Protein AF-A0A971VHL5-F1 (afdb_monomer_lite)

Structure (mmCIF, N/CA/C/O backbone):
data_AF-A0A971VHL5-F1
#
_entry.id   AF-A0A971VHL5-F1
#
loop_
_atom_site.group_PDB
_atom_site.id
_atom_site.type_symbol
_atom_site.label_atom_id
_atom_site.label_alt_id
_atom_site.label_comp_id
_atom_site.label_asym_id
_atom_site.label_entity_id
_atom_site.label_seq_id
_atom_site.pdbx_PDB_ins_code
_atom_site.Cartn_x
_atom_site.Cartn_y
_atom_site.Cartn_z
_atom_site.occupancy
_atom_site.B_iso_or_equiv
_atom_site.auth_seq_id
_atom_site.auth_comp_id
_atom_site.auth_asym_id
_atom_site.auth_atom_id
_atom_site.pdbx_PDB_model_num
ATOM 1 N N . MET A 1 1 ? -7.060 2.473 -3.798 1.00 86.25 1 MET A N 1
ATOM 2 C CA . MET A 1 1 ? -6.888 1.204 -3.054 1.00 86.25 1 MET A CA 1
ATOM 3 C C . MET A 1 1 ? -7.643 1.299 -1.729 1.00 86.25 1 MET A C 1
ATOM 5 O O . MET A 1 1 ? -7.888 2.426 -1.305 1.00 86.25 1 MET A O 1
ATOM 9 N N . PRO A 1 2 ? -8.101 0.197 -1.108 1.00 93.69 2 PRO A N 1
ATOM 10 C CA . PRO A 1 2 ? -8.736 0.265 0.209 1.00 93.69 2 PRO A CA 1
ATOM 11 C C . PRO A 1 2 ? -7.714 0.655 1.283 1.00 93.69 2 PRO A C 1
ATOM 13 O O . PRO A 1 2 ? -6.578 0.189 1.270 1.00 93.69 2 PRO A O 1
ATOM 16 N N . CYS A 1 3 ? -8.125 1.510 2.214 1.00 95.50 3 CYS A N 1
ATOM 17 C CA . CYS A 1 3 ? -7.330 1.904 3.368 1.00 95.50 3 CYS A CA 1
ATOM 18 C C . CYS A 1 3 ? -7.038 0.690 4.259 1.00 95.50 3 CYS A C 1
ATOM 20 O O . CYS A 1 3 ? -7.961 -0.013 4.668 1.00 95.50 3 CYS A O 1
ATOM 22 N N . SER A 1 4 ? -5.783 0.493 4.654 1.00 95.25 4 SER A N 1
ATOM 23 C CA . SER A 1 4 ? -5.355 -0.639 5.485 1.00 95.25 4 SER A CA 1
ATOM 24 C C . SER A 1 4 ? -5.975 -0.644 6.890 1.00 95.25 4 SER A C 1
ATOM 26 O O . SER A 1 4 ? -5.949 -1.669 7.562 1.00 95.25 4 SER A O 1
ATOM 28 N N . ARG A 1 5 ? -6.526 0.487 7.355 1.00 95.81 5 ARG A N 1
ATOM 29 C CA . ARG A 1 5 ? -7.140 0.612 8.689 1.00 95.81 5 ARG A CA 1
ATOM 30 C C . ARG A 1 5 ? -8.664 0.561 8.686 1.00 95.81 5 ARG A C 1
ATOM 32 O O . ARG A 1 5 ? -9.239 -0.038 9.588 1.00 95.81 5 ARG A O 1
ATOM 39 N N . CYS A 1 6 ? -9.318 1.249 7.749 1.00 96.44 6 CYS A N 1
ATOM 40 C CA . CYS A 1 6 ? -10.783 1.386 7.720 1.00 96.44 6 CYS A CA 1
ATOM 41 C C . CYS A 1 6 ? -11.449 0.778 6.480 1.00 96.44 6 CYS A C 1
ATOM 43 O O . CYS A 1 6 ? -12.669 0.844 6.368 1.00 96.44 6 CYS A O 1
ATOM 45 N N . LEU A 1 7 ? -10.668 0.223 5.547 1.00 95.69 7 LEU A N 1
ATOM 46 C CA . LEU A 1 7 ? -11.111 -0.385 4.285 1.00 95.69 7 LEU A CA 1
ATOM 47 C C . LEU A 1 7 ? -11.826 0.555 3.300 1.00 95.69 7 LEU A C 1
ATOM 49 O O . LEU A 1 7 ? -12.192 0.130 2.207 1.00 95.69 7 LEU A O 1
ATOM 53 N N . GLU A 1 8 ? -11.977 1.840 3.622 1.00 95.44 8 GLU A N 1
ATOM 54 C CA . GLU A 1 8 ? -12.530 2.815 2.682 1.00 95.44 8 GLU A CA 1
ATOM 55 C C . GLU A 1 8 ? -11.596 3.042 1.497 1.00 95.44 8 GLU A C 1
ATOM 57 O O . GLU A 1 8 ? -10.372 3.070 1.638 1.00 95.44 8 GLU A O 1
ATOM 62 N N . LEU A 1 9 ? -12.184 3.229 0.315 1.00 94.81 9 LEU A N 1
ATOM 63 C CA . LEU A 1 9 ? -11.428 3.533 -0.891 1.00 94.81 9 LEU A CA 1
ATOM 64 C C . LEU A 1 9 ? -10.711 4.872 -0.734 1.00 94.81 9 LEU A C 1
ATOM 66 O O . LEU A 1 9 ? -11.337 5.914 -0.556 1.00 94.81 9 LEU A O 1
ATOM 70 N N . THR A 1 10 ? -9.389 4.830 -0.862 1.00 92.00 10 THR A N 1
ATOM 71 C CA . THR A 1 10 ? -8.532 6.009 -0.860 1.00 92.00 10 THR A CA 1
ATOM 72 C C . THR A 1 10 ? -7.724 6.115 -2.149 1.00 92.00 10 THR A C 1
ATOM 74 O O . THR A 1 10 ? -7.459 5.122 -2.845 1.00 92.00 10 THR A O 1
ATOM 77 N N . LYS A 1 11 ? -7.350 7.353 -2.472 1.00 90.31 11 LYS A N 1
ATOM 78 C CA . LYS A 1 11 ? -6.405 7.681 -3.537 1.00 90.31 11 LYS A CA 1
ATOM 79 C C . LYS A 1 11 ? -5.014 7.782 -2.929 1.00 90.31 11 LYS A C 1
ATOM 81 O O . LYS A 1 11 ? -4.843 8.364 -1.864 1.00 90.31 11 LYS A O 1
ATOM 86 N N . VAL A 1 12 ? -4.044 7.230 -3.638 1.00 84.19 12 VAL A N 1
ATOM 87 C CA . VAL A 1 12 ? -2.638 7.221 -3.246 1.00 84.19 12 VAL A CA 1
ATOM 88 C C . VAL A 1 12 ? -1.875 7.986 -4.312 1.00 84.19 12 VAL A C 1
ATOM 90 O O . VAL A 1 12 ? -2.170 7.839 -5.499 1.00 84.19 12 VAL A O 1
ATOM 93 N N . GLN A 1 13 ? -0.932 8.824 -3.891 1.00 85.06 13 GLN A N 1
ATOM 94 C CA . GLN A 1 13 ? -0.004 9.480 -4.803 1.00 85.06 13 GLN A CA 1
ATOM 95 C C . GLN A 1 13 ? 1.286 8.670 -4.846 1.00 85.06 13 GLN A C 1
ATOM 97 O O . GLN A 1 13 ? 1.959 8.527 -3.830 1.00 85.06 13 GLN A O 1
ATOM 102 N N . ILE A 1 14 ? 1.602 8.146 -6.025 1.00 85.88 14 ILE A N 1
ATOM 103 C CA . ILE A 1 14 ? 2.847 7.430 -6.289 1.00 85.88 14 ILE A CA 1
ATOM 104 C C . ILE A 1 14 ? 3.790 8.433 -6.941 1.00 85.88 14 ILE A C 1
ATOM 106 O O . ILE A 1 14 ? 3.463 8.992 -7.988 1.00 85.88 14 ILE A O 1
ATOM 110 N N . ASN A 1 15 ? 4.935 8.672 -6.308 1.00 85.44 15 ASN A N 1
ATOM 111 C CA . ASN A 1 15 ? 6.006 9.484 -6.871 1.00 85.44 15 ASN A CA 1
ATOM 112 C C . ASN A 1 15 ? 7.176 8.556 -7.164 1.00 85.44 15 ASN A C 1
ATOM 114 O O . ASN A 1 15 ? 7.717 7.946 -6.245 1.00 85.44 15 ASN A O 1
ATOM 118 N N . ALA A 1 16 ? 7.546 8.450 -8.432 1.00 85.38 16 ALA A N 1
ATOM 119 C CA . ALA A 1 16 ? 8.604 7.566 -8.875 1.00 85.38 16 ALA A CA 1
ATOM 120 C C . ALA A 1 16 ? 9.514 8.320 -9.849 1.00 85.38 16 ALA A C 1
ATOM 122 O O . ALA A 1 16 ? 9.025 9.067 -10.698 1.00 85.38 16 ALA A O 1
ATOM 123 N N . ASN A 1 17 ? 10.827 8.146 -9.700 1.00 85.06 17 ASN A N 1
ATOM 124 C CA . ASN A 1 17 ? 11.823 8.718 -10.598 1.00 85.06 17 ASN A CA 1
ATOM 125 C C . ASN A 1 17 ? 12.383 7.594 -11.460 1.00 85.06 17 ASN A C 1
ATOM 127 O O . ASN A 1 17 ? 12.832 6.584 -10.929 1.00 85.06 17 ASN A O 1
ATOM 131 N N . LEU A 1 18 ? 12.335 7.782 -12.774 1.00 86.69 18 LEU A N 1
ATOM 132 C CA . LEU A 1 18 ? 12.792 6.806 -13.751 1.00 86.69 18 LEU A CA 1
ATOM 133 C C . LEU A 1 18 ? 14.077 7.321 -14.396 1.00 86.69 18 LEU A C 1
ATOM 135 O O . LEU A 1 18 ? 14.070 8.403 -14.992 1.00 86.69 18 LEU A O 1
ATOM 139 N N . LYS A 1 19 ? 15.156 6.547 -14.311 1.00 87.69 19 LYS A N 1
ATOM 140 C CA . LYS A 1 19 ? 16.402 6.820 -15.022 1.00 87.69 19 LYS A CA 1
ATOM 141 C C . LYS A 1 19 ? 16.997 5.490 -15.465 1.00 87.69 19 LYS A C 1
ATOM 143 O O . LYS A 1 19 ? 17.242 4.631 -14.641 1.00 87.69 19 LYS A O 1
ATOM 148 N N . TYR A 1 20 ? 17.202 5.345 -16.768 1.00 87.31 20 TYR A N 1
ATOM 149 C CA . TYR A 1 20 ? 17.851 4.180 -17.360 1.00 87.31 20 TYR A CA 1
ATOM 150 C C . TYR A 1 20 ? 18.777 4.642 -18.475 1.00 87.31 20 TYR A C 1
ATOM 152 O O . TYR A 1 20 ? 18.457 5.589 -19.203 1.00 87.31 20 TYR A O 1
ATOM 160 N N . ILE A 1 21 ? 19.917 3.974 -18.603 1.00 88.06 21 ILE A N 1
ATOM 161 C CA . ILE A 1 21 ? 20.893 4.195 -19.667 1.00 88.06 21 ILE A CA 1
ATOM 162 C C . ILE A 1 21 ? 20.927 2.928 -20.513 1.00 88.06 21 ILE A C 1
ATOM 164 O O . ILE A 1 21 ? 21.114 1.835 -19.994 1.00 88.06 21 ILE A O 1
ATOM 168 N N . PHE A 1 22 ? 20.751 3.072 -21.823 1.00 88.75 22 PHE A N 1
ATOM 169 C CA . PHE A 1 22 ? 20.827 1.954 -22.759 1.00 88.75 22 PHE A CA 1
ATOM 170 C C . PHE A 1 22 ? 22.141 2.034 -23.521 1.00 88.75 22 PHE A C 1
ATOM 172 O O . PHE A 1 22 ? 22.450 3.075 -24.106 1.00 88.75 22 PHE A O 1
ATOM 179 N N . SER A 1 23 ? 22.894 0.940 -23.527 1.00 86.56 23 SER A N 1
ATOM 180 C CA . SER A 1 23 ? 24.138 0.826 -24.285 1.00 86.56 23 SER A CA 1
ATOM 181 C C . SER A 1 23 ? 24.147 -0.460 -25.096 1.00 86.56 23 SER A C 1
ATOM 183 O O . SER A 1 23 ? 23.578 -1.467 -24.679 1.00 86.56 23 SER A O 1
ATOM 185 N N . LEU A 1 24 ? 24.806 -0.445 -26.251 1.00 85.81 24 LEU A N 1
ATOM 186 C CA . LEU A 1 24 ? 25.105 -1.689 -26.945 1.00 85.81 24 LEU A CA 1
ATOM 187 C C . LEU A 1 24 ? 26.222 -2.421 -26.236 1.00 85.81 24 LEU A C 1
ATOM 189 O O . LEU A 1 24 ? 27.180 -1.810 -25.765 1.00 85.81 24 LEU A O 1
ATOM 193 N N . LYS A 1 25 ? 26.143 -3.747 -26.270 1.00 78.94 25 LYS A N 1
ATOM 194 C CA . LYS A 1 25 ? 27.283 -4.574 -25.919 1.00 78.94 25 LYS A CA 1
ATOM 195 C C . LYS A 1 25 ? 28.467 -4.199 -26.822 1.00 78.94 25 LYS A C 1
ATOM 197 O O . LYS A 1 25 ? 28.338 -4.332 -28.044 1.00 78.94 25 LYS A O 1
ATOM 202 N N . PRO A 1 26 ? 29.606 -3.756 -26.263 1.00 70.69 26 PRO A N 1
ATOM 203 C CA . PRO A 1 26 ? 30.787 -3.515 -27.071 1.00 70.69 26 PRO A CA 1
ATOM 204 C C . PRO A 1 26 ? 31.206 -4.823 -27.755 1.00 70.69 26 PRO A C 1
ATOM 206 O O . PRO A 1 26 ? 31.133 -5.918 -27.180 1.00 70.69 26 PRO A O 1
ATOM 209 N N . SER A 1 27 ? 31.602 -4.728 -29.025 1.00 57.94 27 SER A N 1
ATOM 210 C CA . SER A 1 27 ? 32.272 -5.827 -29.718 1.00 57.94 27 SER A CA 1
ATOM 211 C C . SER A 1 27 ? 33.522 -6.223 -28.930 1.00 57.94 27 SER A C 1
ATOM 213 O O . SER A 1 27 ? 34.177 -5.368 -28.349 1.00 57.94 27 SER A O 1
ATOM 215 N N . ARG A 1 28 ? 33.857 -7.521 -28.919 1.00 56.44 28 ARG A N 1
ATOM 216 C CA . ARG A 1 28 ? 34.916 -8.168 -28.104 1.00 56.44 28 ARG A CA 1
ATOM 217 C C . ARG A 1 28 ? 36.343 -7.577 -28.218 1.00 56.44 28 ARG A C 1
ATOM 219 O O . ARG A 1 28 ? 37.271 -8.159 -27.663 1.00 56.44 28 ARG A O 1
ATOM 226 N N . GLU A 1 29 ? 36.533 -6.490 -28.953 1.00 53.25 29 GLU A N 1
ATOM 227 C CA . GLU A 1 29 ? 37.816 -5.823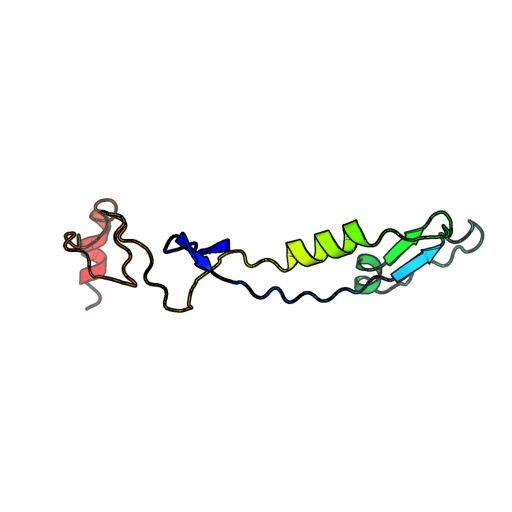 -29.178 1.00 53.25 29 GLU A CA 1
ATOM 228 C C . GLU A 1 29 ? 38.099 -4.705 -28.160 1.00 53.25 29 GLU A C 1
ATOM 230 O O . GLU A 1 29 ? 39.269 -4.452 -27.879 1.00 53.25 29 GLU A O 1
ATOM 235 N N . ASP A 1 30 ? 37.079 -4.153 -27.497 1.00 51.94 30 ASP A N 1
ATOM 236 C CA . ASP A 1 30 ? 37.250 -3.098 -26.491 1.00 51.94 30 ASP A CA 1
ATOM 237 C C . ASP A 1 30 ? 37.265 -3.716 -25.082 1.00 51.94 30 ASP A C 1
ATOM 239 O O . ASP A 1 30 ? 36.266 -3.749 -24.367 1.00 51.94 30 ASP A O 1
ATOM 243 N N . ASN A 1 31 ? 38.412 -4.288 -24.700 1.00 50.00 31 ASN A N 1
ATOM 244 C CA . ASN A 1 31 ? 38.691 -4.676 -23.313 1.00 50.00 31 ASN A CA 1
ATOM 245 C C . ASN A 1 31 ? 39.136 -3.433 -22.534 1.00 50.00 31 ASN A C 1
ATOM 247 O O . ASN A 1 31 ? 40.306 -3.310 -22.172 1.00 50.00 31 ASN A O 1
ATOM 251 N N . GLU A 1 32 ? 38.224 -2.496 -22.315 1.00 53.44 32 GLU A N 1
ATOM 252 C CA . GLU A 1 32 ? 38.406 -1.486 -21.280 1.00 53.44 32 GLU A CA 1
ATOM 253 C C . GLU A 1 32 ? 37.673 -2.014 -20.047 1.00 53.44 32 GLU A C 1
ATOM 255 O O . GLU A 1 32 ? 36.476 -2.285 -20.095 1.00 53.44 32 GLU A O 1
ATOM 260 N N . GLU A 1 33 ? 38.426 -2.303 -18.982 1.00 51.78 33 GLU A N 1
ATOM 261 C CA . GLU A 1 33 ? 37.864 -2.683 -17.687 1.00 51.78 33 GLU A CA 1
ATOM 262 C C . GLU A 1 33 ? 36.819 -1.628 -17.305 1.00 51.78 33 GLU A C 1
ATOM 264 O O . GLU A 1 33 ? 37.161 -0.455 -17.177 1.00 51.78 33 GLU A O 1
ATOM 269 N N . ASP A 1 34 ? 35.549 -2.048 -17.214 1.00 56.31 34 ASP A N 1
ATOM 270 C CA . ASP A 1 34 ? 34.382 -1.218 -16.898 1.00 56.31 34 ASP A CA 1
ATOM 271 C C . ASP A 1 34 ? 34.574 -0.524 -15.537 1.00 56.31 34 ASP A C 1
ATOM 273 O O . ASP A 1 34 ? 34.088 -0.975 -14.498 1.00 56.31 34 ASP A O 1
ATOM 277 N N . ASP A 1 35 ? 35.271 0.609 -15.546 1.00 55.91 35 ASP A N 1
ATOM 278 C CA . ASP A 1 35 ? 35.448 1.534 -14.422 1.00 55.91 35 ASP A CA 1
ATOM 279 C C . ASP A 1 35 ? 34.209 2.450 -14.303 1.00 55.91 35 ASP A C 1
ATOM 281 O O . ASP A 1 35 ? 34.286 3.653 -14.050 1.00 55.91 35 ASP A O 1
ATOM 285 N N . LEU A 1 36 ? 33.022 1.890 -14.563 1.00 57.53 36 LEU A N 1
ATOM 286 C CA . LEU A 1 36 ? 31.756 2.585 -14.369 1.00 57.53 36 LEU A CA 1
ATOM 287 C C . LEU A 1 36 ? 31.452 2.610 -12.873 1.00 57.53 36 LEU A C 1
ATOM 289 O O . LEU A 1 36 ? 31.445 1.561 -12.227 1.00 57.53 36 LEU A O 1
ATOM 293 N N . ASP A 1 37 ? 31.155 3.795 -12.335 1.00 60.88 37 ASP A N 1
ATOM 294 C CA . ASP A 1 37 ? 30.674 3.952 -10.961 1.00 60.88 37 ASP A CA 1
ATOM 295 C C . ASP A 1 37 ? 29.578 2.919 -10.659 1.00 60.88 37 ASP A C 1
ATOM 297 O O . ASP A 1 37 ? 28.663 2.713 -11.459 1.00 60.88 37 ASP A O 1
ATOM 301 N N . ARG A 1 38 ? 29.661 2.265 -9.493 1.00 61.38 38 ARG A N 1
ATOM 302 C CA . ARG A 1 38 ? 28.764 1.159 -9.112 1.00 61.38 38 ARG A CA 1
ATOM 303 C C . ARG A 1 38 ? 27.278 1.553 -9.203 1.00 61.38 38 ARG A C 1
ATOM 305 O O . ARG A 1 38 ? 26.463 0.743 -9.625 1.00 61.38 38 ARG A O 1
ATOM 312 N N . ASP A 1 39 ? 26.965 2.814 -8.910 1.00 60.41 39 ASP A N 1
ATOM 313 C CA . ASP A 1 39 ? 25.617 3.388 -9.010 1.00 60.41 39 ASP A CA 1
ATOM 314 C C . ASP A 1 39 ? 25.125 3.525 -10.467 1.00 60.41 39 ASP A C 1
ATOM 316 O O . ASP A 1 39 ? 23.927 3.457 -10.723 1.00 60.41 39 ASP A O 1
ATOM 320 N N . MET A 1 40 ? 26.019 3.701 -11.451 1.00 60.72 40 MET A N 1
ATOM 321 C CA . MET A 1 40 ? 25.640 3.718 -12.874 1.00 60.72 40 MET A CA 1
ATOM 322 C C . MET A 1 40 ? 25.433 2.320 -13.460 1.00 60.72 40 MET A C 1
ATOM 324 O O . MET A 1 40 ? 24.785 2.206 -14.498 1.00 60.72 40 MET A O 1
ATOM 328 N N . GLN A 1 41 ? 25.964 1.270 -12.828 1.00 66.44 41 GLN A N 1
ATOM 329 C CA . GLN A 1 41 ? 25.777 -0.108 -13.293 1.00 66.44 41 GLN A CA 1
ATOM 330 C C . GLN A 1 41 ? 24.356 -0.621 -13.024 1.00 66.44 41 GLN A C 1
ATOM 332 O O . GLN A 1 41 ? 23.865 -1.445 -13.790 1.00 66.44 41 GLN A O 1
ATOM 337 N N . GLU A 1 42 ? 23.679 -0.126 -11.982 1.00 70.25 42 GLU A N 1
ATOM 338 C CA . GLU A 1 42 ? 22.295 -0.520 -11.666 1.00 70.25 42 GLU A CA 1
ATOM 339 C C . GLU A 1 42 ? 21.281 0.031 -12.687 1.00 70.25 42 GLU A C 1
ATOM 341 O O . GLU A 1 42 ? 20.329 -0.661 -13.046 1.00 70.25 42 GLU A O 1
ATOM 346 N N . ASP A 1 43 ? 21.522 1.233 -13.224 1.00 81.44 43 ASP A N 1
ATOM 347 C CA . ASP A 1 43 ? 20.661 1.881 -14.228 1.00 81.44 43 ASP A CA 1
ATOM 348 C C . ASP A 1 43 ? 21.015 1.485 -15.683 1.00 81.44 43 ASP A C 1
ATOM 350 O O . ASP A 1 43 ? 20.345 1.929 -16.627 1.00 81.44 43 ASP A O 1
ATOM 354 N N . LEU A 1 44 ? 22.086 0.707 -15.897 1.00 85.75 44 LEU A N 1
ATOM 355 C CA . LEU A 1 44 ? 22.606 0.364 -17.224 1.00 85.75 44 LEU A CA 1
ATOM 356 C C . LEU A 1 44 ? 21.959 -0.908 -17.782 1.00 85.75 44 LEU A C 1
ATOM 358 O O . LEU A 1 44 ? 22.085 -2.000 -17.232 1.00 85.75 44 LEU A O 1
ATOM 362 N N . ILE A 1 45 ? 21.348 -0.783 -18.957 1.00 86.94 45 ILE A N 1
ATOM 363 C CA . ILE A 1 45 ? 20.769 -1.895 -19.709 1.00 86.94 45 ILE A CA 1
ATOM 364 C C . ILE A 1 45 ? 21.605 -2.120 -20.966 1.00 86.94 45 ILE A C 1
ATOM 366 O O . ILE A 1 45 ? 21.660 -1.271 -21.861 1.00 86.94 45 ILE A O 1
ATOM 370 N N . ILE A 1 46 ? 22.248 -3.287 -21.034 1.00 86.3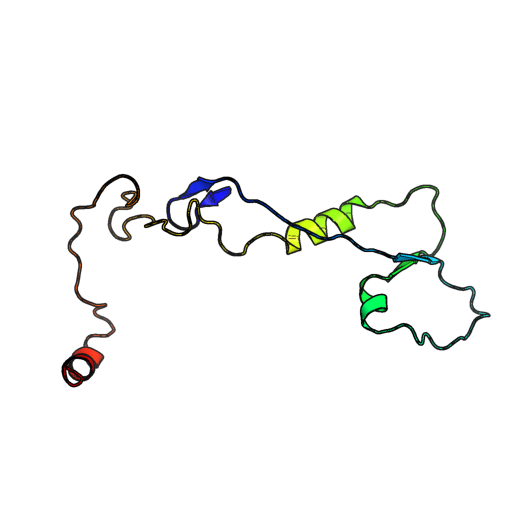1 46 ILE A N 1
ATOM 371 C CA . ILE A 1 46 ? 23.053 -3.696 -22.186 1.00 86.31 46 ILE A CA 1
ATOM 372 C C . ILE A 1 46 ? 22.158 -4.403 -23.202 1.00 86.31 46 ILE A C 1
ATOM 374 O O . ILE A 1 46 ? 21.569 -5.446 -22.916 1.00 86.31 46 ILE A O 1
ATOM 378 N N . LEU A 1 47 ? 22.092 -3.846 -24.405 1.00 86.38 47 LEU A N 1
ATOM 379 C CA . LEU A 1 47 ? 21.379 -4.408 -25.544 1.00 86.38 47 LEU A CA 1
ATOM 380 C C . LEU A 1 47 ? 22.348 -5.207 -26.422 1.00 86.38 47 LEU A C 1
ATOM 382 O O . LEU A 1 47 ? 23.466 -4.766 -26.697 1.00 86.38 47 LEU A O 1
ATOM 386 N N . GLU A 1 48 ? 21.925 -6.381 -26.891 1.00 83.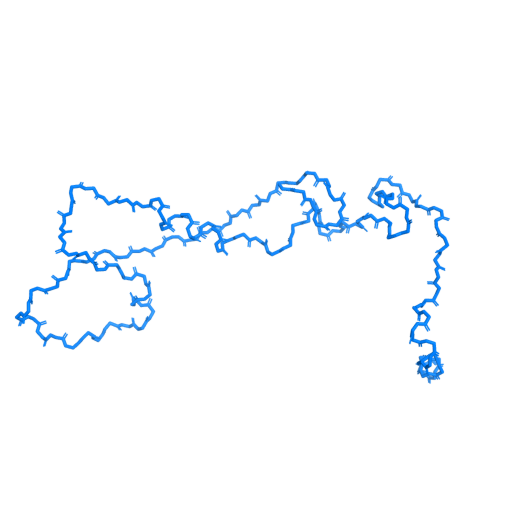81 48 GLU A N 1
ATOM 387 C CA . GLU A 1 48 ? 22.716 -7.163 -27.854 1.00 83.81 48 GLU A CA 1
ATOM 388 C C . GLU A 1 48 ? 22.731 -6.501 -29.238 1.00 83.81 48 GLU A C 1
ATOM 390 O O . GLU A 1 48 ? 23.746 -6.527 -29.933 1.00 83.81 48 GLU A O 1
ATOM 395 N N . THR A 1 49 ? 21.617 -5.874 -29.615 1.00 81.81 49 THR A N 1
ATOM 396 C CA . THR A 1 49 ? 21.419 -5.150 -30.873 1.00 81.81 49 THR A CA 1
ATOM 397 C C . THR A 1 49 ? 20.554 -3.913 -30.642 1.00 81.81 49 THR A C 1
ATOM 399 O O . THR A 1 49 ? 19.745 -3.875 -29.717 1.00 81.81 49 THR A O 1
ATOM 402 N N . TRP A 1 50 ? 20.701 -2.893 -31.495 1.00 81.25 50 TRP A N 1
ATOM 403 C CA . TRP A 1 50 ? 19.750 -1.782 -31.527 1.00 81.25 50 TRP A CA 1
ATOM 404 C C . TRP A 1 50 ? 18.535 -2.239 -32.316 1.00 81.25 50 TRP A C 1
ATOM 406 O O . TRP A 1 50 ? 18.567 -2.289 -33.546 1.00 81.25 50 TRP A O 1
ATOM 416 N N . ASP A 1 51 ? 17.471 -2.569 -31.600 1.00 79.06 51 ASP A N 1
ATOM 417 C CA . ASP A 1 51 ? 16.167 -2.750 -32.218 1.00 79.06 51 ASP A CA 1
ATOM 418 C C . ASP A 1 51 ? 15.579 -1.385 -32.613 1.00 79.06 51 ASP A C 1
ATOM 420 O O . ASP A 1 51 ? 15.904 -0.346 -32.036 1.00 79.06 51 ASP A O 1
ATOM 424 N N . GLU A 1 52 ? 14.658 -1.370 -33.582 1.00 83.94 52 GLU A N 1
ATOM 425 C CA . GLU A 1 52 ? 13.955 -0.139 -33.990 1.00 83.94 52 GLU A CA 1
ATOM 426 C C . GLU A 1 52 ? 13.093 0.458 -32.863 1.00 83.94 52 GLU A C 1
ATOM 428 O O . GLU A 1 52 ? 12.663 1.613 -32.938 1.00 83.94 52 GLU A O 1
ATOM 433 N N . LYS A 1 53 ? 12.786 -0.342 -31.834 1.00 89.00 53 LYS A N 1
ATOM 434 C CA . LYS A 1 53 ? 11.942 0.024 -30.695 1.00 89.00 53 LYS A CA 1
ATOM 435 C C . LYS A 1 53 ? 12.490 -0.599 -29.421 1.00 89.00 53 LYS A C 1
ATOM 437 O O . LYS A 1 53 ? 12.880 -1.758 -29.419 1.00 89.00 53 LYS A O 1
ATOM 442 N N . ILE A 1 54 ? 12.408 0.155 -28.331 1.00 87.00 54 ILE A N 1
ATOM 443 C CA . ILE A 1 54 ? 12.720 -0.318 -26.982 1.00 87.00 54 ILE A CA 1
ATOM 444 C C . ILE A 1 54 ? 11.410 -0.390 -26.205 1.00 87.00 54 ILE A C 1
ATOM 446 O O . ILE A 1 54 ? 10.676 0.601 -26.139 1.00 87.00 54 ILE A O 1
ATOM 450 N N . ASP A 1 55 ? 11.103 -1.553 -25.632 1.00 88.25 55 ASP A N 1
ATOM 451 C CA . ASP A 1 55 ? 9.940 -1.704 -24.762 1.00 88.25 55 ASP A CA 1
ATOM 452 C C . ASP A 1 55 ? 10.263 -1.202 -23.349 1.00 88.25 55 ASP A C 1
ATOM 454 O O . ASP A 1 55 ? 10.986 -1.837 -22.585 1.00 88.25 55 ASP A O 1
ATOM 458 N N . LEU A 1 56 ? 9.722 -0.032 -23.009 1.00 90.88 56 LEU A N 1
ATOM 459 C CA . LEU A 1 56 ? 9.893 0.592 -21.697 1.00 90.88 56 LEU A CA 1
ATOM 460 C C . LEU A 1 56 ? 8.844 0.133 -20.677 1.00 90.88 56 LEU A C 1
ATOM 462 O O . LEU A 1 56 ? 8.966 0.475 -19.499 1.00 90.88 56 LEU A O 1
ATOM 466 N N . ILE A 1 57 ? 7.808 -0.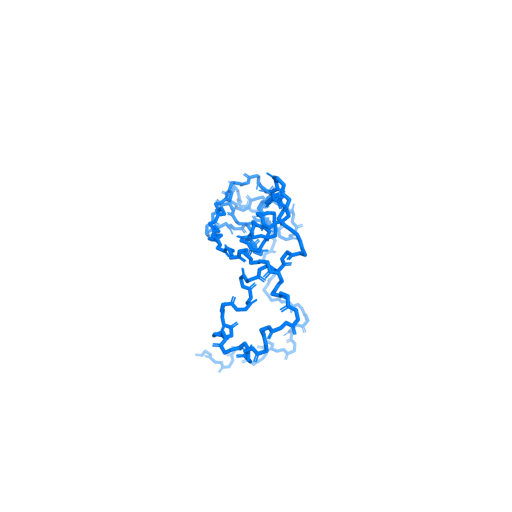606 -21.099 1.00 93.25 57 ILE A N 1
ATOM 467 C CA . ILE A 1 57 ? 6.712 -1.024 -20.212 1.00 93.25 57 ILE A CA 1
ATOM 468 C C . ILE A 1 57 ? 7.238 -1.779 -18.982 1.00 93.25 57 ILE A C 1
ATOM 470 O O . ILE A 1 57 ? 6.822 -1.413 -17.880 1.00 93.25 57 ILE A O 1
ATOM 474 N N . PRO A 1 58 ? 8.154 -2.763 -19.104 1.00 91.06 58 PRO A N 1
ATOM 475 C CA . PRO A 1 58 ? 8.639 -3.511 -17.944 1.00 91.06 58 PRO A CA 1
ATOM 476 C C . PRO A 1 58 ? 9.356 -2.617 -16.925 1.00 91.06 58 PRO A C 1
ATOM 478 O O . PRO A 1 58 ? 9.083 -2.706 -15.732 1.00 91.06 58 PRO A O 1
ATOM 481 N N . LEU A 1 59 ? 10.200 -1.700 -17.407 1.00 90.38 59 LEU A N 1
ATOM 482 C CA . LEU A 1 59 ? 11.008 -0.797 -16.579 1.00 90.38 59 LEU A CA 1
ATOM 483 C C . LEU A 1 59 ? 10.145 0.212 -15.819 1.00 90.38 59 LEU A C 1
ATOM 485 O O . LEU A 1 59 ? 10.310 0.443 -14.619 1.00 90.38 59 LEU A O 1
ATOM 489 N N . ILE A 1 60 ? 9.176 0.800 -16.524 1.00 91.25 60 ILE A N 1
ATOM 490 C CA . ILE A 1 60 ? 8.206 1.715 -15.923 1.00 91.25 60 ILE A CA 1
ATOM 491 C C . ILE A 1 60 ? 7.361 0.966 -14.892 1.00 91.25 60 ILE A C 1
ATOM 493 O O . ILE A 1 60 ? 7.118 1.489 -13.805 1.00 91.25 60 ILE A O 1
ATOM 497 N N . TRP A 1 61 ? 6.919 -0.252 -15.210 1.00 91.81 61 TRP A N 1
ATOM 498 C CA . TRP A 1 61 ? 6.102 -1.058 -14.308 1.00 91.81 61 TRP A CA 1
ATOM 499 C C . TRP A 1 61 ? 6.837 -1.400 -13.010 1.00 91.81 61 TRP A C 1
ATOM 501 O O . TRP A 1 61 ? 6.282 -1.207 -11.929 1.00 91.81 61 TRP A O 1
ATOM 511 N N . GLU A 1 62 ? 8.089 -1.843 -13.103 1.00 89.94 62 GLU A N 1
ATOM 512 C CA . GLU A 1 62 ? 8.933 -2.135 -11.943 1.00 89.94 62 GLU A CA 1
ATOM 513 C C . GLU A 1 62 ? 9.139 -0.898 -11.064 1.00 89.94 62 GLU A C 1
ATOM 515 O O . GLU A 1 62 ? 8.916 -0.941 -9.851 1.00 89.94 62 GLU A O 1
ATOM 520 N N . THR A 1 63 ? 9.466 0.235 -11.683 1.00 90.12 63 THR A N 1
ATOM 521 C CA . THR A 1 63 ? 9.701 1.489 -10.959 1.00 90.12 63 THR A CA 1
ATOM 522 C C . THR A 1 63 ? 8.427 1.975 -10.258 1.00 90.12 63 THR A C 1
ATOM 524 O O . THR A 1 63 ? 8.468 2.421 -9.108 1.00 90.12 63 THR A O 1
ATOM 527 N N . LEU A 1 64 ? 7.264 1.847 -10.906 1.00 89.81 64 LEU A N 1
ATOM 528 C CA . LEU A 1 64 ? 5.973 2.171 -10.294 1.00 89.81 64 LEU A CA 1
ATOM 529 C C . LEU A 1 64 ? 5.636 1.247 -9.122 1.00 89.81 64 LEU A C 1
ATOM 531 O O . LEU A 1 64 ? 5.156 1.733 -8.098 1.00 89.81 64 LEU A O 1
ATOM 535 N N . LEU A 1 65 ? 5.892 -0.059 -9.254 1.00 89.19 65 LEU A N 1
ATOM 536 C CA . LEU A 1 65 ? 5.688 -1.023 -8.172 1.00 89.19 65 LEU A CA 1
ATOM 537 C C . LEU A 1 65 ? 6.577 -0.709 -6.967 1.00 89.19 65 LEU A C 1
ATOM 539 O O . LEU A 1 65 ? 6.088 -0.727 -5.839 1.00 89.19 65 LEU A O 1
ATOM 543 N N . SER A 1 66 ? 7.845 -0.366 -7.197 1.00 87.31 66 SER A N 1
ATOM 544 C CA . SER A 1 66 ? 8.765 0.032 -6.126 1.00 87.31 66 SER A CA 1
ATOM 545 C C . SER A 1 66 ? 8.330 1.319 -5.417 1.00 87.31 66 SER A C 1
ATOM 547 O O . SER A 1 66 ? 8.659 1.517 -4.249 1.00 87.31 66 SER A O 1
ATOM 549 N N . GLY A 1 67 ? 7.608 2.205 -6.108 1.00 86.75 67 GLY A N 1
ATOM 550 C CA . GLY A 1 67 ? 7.085 3.447 -5.541 1.00 86.75 67 GLY A CA 1
ATOM 551 C C . GLY A 1 67 ? 5.801 3.281 -4.720 1.00 86.75 67 GLY A C 1
ATOM 552 O O . GLY A 1 67 ? 5.329 4.263 -4.140 1.00 86.75 67 GLY A O 1
ATOM 553 N N . LEU A 1 68 ? 5.204 2.085 -4.679 1.00 87.69 68 LEU A N 1
ATOM 554 C CA . LEU A 1 68 ? 3.976 1.849 -3.924 1.00 87.69 68 LEU A CA 1
ATOM 555 C C . LEU A 1 68 ? 4.236 1.889 -2.407 1.00 87.69 68 LEU A C 1
ATOM 557 O O . LEU A 1 68 ? 5.146 1.221 -1.912 1.00 87.69 68 LEU A O 1
ATOM 561 N N . PRO A 1 69 ? 3.413 2.615 -1.633 1.00 87.06 69 PRO A N 1
ATOM 562 C CA . PRO A 1 69 ? 3.464 2.556 -0.179 1.00 87.06 69 PRO A CA 1
ATOM 563 C C . PRO A 1 69 ? 3.172 1.149 0.348 1.00 87.06 69 PRO A C 1
ATOM 565 O O . PRO A 1 69 ? 2.224 0.487 -0.068 1.00 87.06 69 PRO A O 1
ATOM 568 N N . ALA A 1 70 ? 3.927 0.726 1.363 1.00 85.75 70 ALA A N 1
ATOM 569 C CA . ALA A 1 70 ? 3.659 -0.531 2.062 1.00 85.75 70 ALA A CA 1
ATOM 570 C C . ALA A 1 70 ? 2.318 -0.518 2.826 1.00 85.75 70 ALA A C 1
ATOM 572 O O . ALA A 1 70 ? 1.720 -1.568 3.058 1.00 85.75 70 ALA A O 1
ATOM 573 N N . VAL A 1 71 ? 1.854 0.665 3.252 1.00 88.88 71 VAL A N 1
ATOM 574 C CA . VAL A 1 71 ? 0.608 0.851 4.006 1.00 88.88 71 VAL A CA 1
ATOM 575 C C . VAL A 1 71 ? -0.119 2.082 3.494 1.00 88.88 71 VAL A C 1
ATOM 577 O O . VAL A 1 71 ? 0.436 3.180 3.482 1.00 88.88 71 VAL A O 1
ATOM 580 N N . GLU A 1 72 ? -1.394 1.905 3.160 1.00 91.88 72 GLU A N 1
ATOM 581 C CA . GLU A 1 72 ? -2.213 2.947 2.557 1.00 91.88 72 GLU A CA 1
ATOM 582 C C . GLU A 1 72 ? -3.278 3.416 3.522 1.00 91.88 7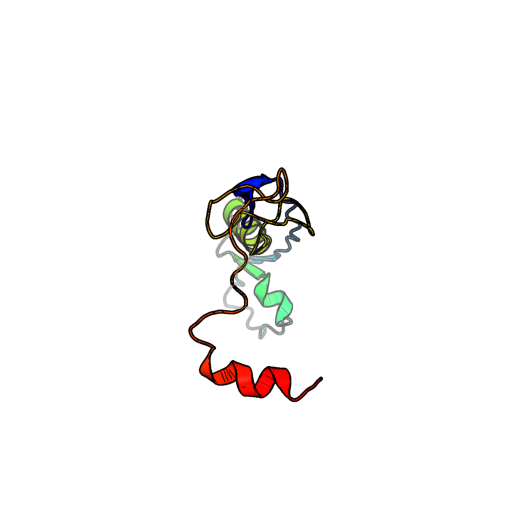2 GLU A C 1
ATOM 584 O O . GLU A 1 72 ? -4.151 2.650 3.936 1.00 91.88 72 GLU A O 1
ATOM 589 N N . LEU A 1 73 ? -3.237 4.695 3.874 1.00 93.88 73 LEU A N 1
ATOM 590 C CA . LEU A 1 73 ? -4.198 5.285 4.794 1.00 93.88 73 LEU A CA 1
ATOM 591 C C . LEU A 1 73 ? -5.037 6.342 4.081 1.00 93.88 73 LEU A C 1
ATOM 593 O O . LEU A 1 73 ? -4.521 7.171 3.338 1.00 93.88 73 LEU A O 1
ATOM 597 N N . CYS A 1 74 ? -6.345 6.350 4.349 1.00 94.25 74 CYS A N 1
ATOM 598 C CA . CYS A 1 74 ? -7.243 7.404 3.864 1.00 94.25 74 CYS A CA 1
ATOM 599 C C . CYS A 1 74 ? -6.931 8.782 4.470 1.00 94.25 74 CYS A C 1
ATOM 601 O O . CYS A 1 74 ? -7.309 9.808 3.915 1.00 94.25 74 CYS A O 1
ATOM 603 N N . SER A 1 75 ? -6.249 8.808 5.616 1.00 92.94 75 SER A N 1
ATOM 604 C CA . SER A 1 75 ? -5.711 10.000 6.266 1.00 92.94 75 SER A CA 1
ATOM 605 C C . SER A 1 75 ? -4.627 9.593 7.268 1.00 92.94 75 SER A C 1
ATOM 607 O O . SER A 1 75 ? -4.628 8.461 7.759 1.00 92.94 75 SER A O 1
ATOM 609 N N . LYS A 1 76 ? -3.722 10.519 7.615 1.00 92.06 76 LYS A N 1
ATOM 610 C CA . LYS A 1 76 ? -2.686 10.281 8.642 1.00 92.06 76 LYS A CA 1
ATOM 611 C C . LYS A 1 76 ? -3.291 9.909 10.004 1.00 92.06 76 LYS A C 1
ATOM 613 O O . LYS A 1 76 ? -2.767 9.046 10.697 1.00 92.06 76 LYS A O 1
ATOM 618 N N . GLU A 1 77 ? -4.455 10.479 10.310 1.00 95.38 77 GLU A N 1
ATOM 619 C CA . GLU A 1 77 ? -5.187 10.288 11.568 1.00 95.38 77 GLU A CA 1
ATOM 620 C C . GLU A 1 77 ? -6.290 9.217 11.482 1.00 95.38 77 GLU A C 1
ATOM 622 O O . GLU A 1 77 ? -7.235 9.227 12.272 1.00 95.38 77 GLU A O 1
ATOM 627 N N . CYS A 1 78 ? -6.225 8.299 10.509 1.00 95.94 78 CYS A N 1
ATOM 628 C CA . CYS A 1 78 ? -7.251 7.271 10.350 1.00 95.94 78 CYS A CA 1
ATOM 629 C C . CYS A 1 78 ? -7.323 6.369 11.592 1.00 95.94 78 CYS A C 1
ATOM 631 O O . CYS A 1 78 ? -6.374 5.642 11.908 1.00 95.94 78 CYS A O 1
ATOM 633 N N . LYS A 1 79 ? -8.480 6.387 12.262 1.00 96.06 79 LYS A N 1
ATOM 634 C CA . LYS A 1 79 ? -8.767 5.628 13.490 1.00 96.06 79 LYS A CA 1
ATOM 635 C C . LYS A 1 79 ? -9.047 4.144 13.235 1.00 96.06 79 LYS A C 1
ATOM 637 O O . LYS A 1 79 ? -9.002 3.351 14.166 1.00 96.06 79 LYS A O 1
ATOM 642 N N . GLY A 1 80 ? -9.307 3.776 11.982 1.00 96.62 80 GLY A N 1
ATOM 643 C CA . GLY A 1 80 ? -9.561 2.401 11.561 1.00 96.62 80 GLY A CA 1
ATOM 644 C C . GLY A 1 80 ? -10.912 1.839 11.988 1.00 96.62 80 GLY A C 1
ATOM 645 O O . GLY A 1 80 ? -11.841 2.584 12.302 1.00 96.62 80 GLY A O 1
ATOM 646 N N . LEU A 1 81 ? -11.024 0.515 11.945 1.00 97.00 81 LEU A N 1
ATOM 647 C CA . LEU A 1 81 ? -12.193 -0.214 12.428 1.00 97.00 81 LEU A CA 1
ATOM 648 C C . LEU A 1 81 ? -12.028 -0.607 13.899 1.00 97.00 81 LEU A C 1
ATOM 650 O O . LEU A 1 81 ? -10.920 -0.855 14.376 1.00 97.00 81 LEU A O 1
ATOM 654 N N . CYS A 1 82 ? -13.143 -0.723 14.615 1.00 94.56 82 CYS A N 1
ATOM 655 C CA . CYS A 1 82 ? -13.157 -1.350 15.929 1.00 94.56 82 CYS A CA 1
ATOM 656 C C . CYS A 1 82 ? -12.739 -2.829 15.799 1.00 94.56 82 CYS A C 1
ATOM 658 O O . CYS A 1 82 ? -13.402 -3.564 15.065 1.00 94.56 82 CYS A O 1
ATOM 660 N N . PRO A 1 83 ? -11.729 -3.312 16.545 1.00 91.31 83 PRO A N 1
ATOM 661 C CA . PRO A 1 83 ? -11.272 -4.700 16.439 1.00 91.31 83 PRO A CA 1
ATOM 662 C C . PRO A 1 83 ? -12.307 -5.722 16.931 1.00 91.31 83 PRO A C 1
ATOM 664 O O . PRO A 1 83 ? -12.203 -6.895 16.598 1.00 91.31 83 PRO A O 1
ATOM 667 N N . ASN A 1 84 ? -13.305 -5.287 17.710 1.00 91.88 84 ASN A N 1
ATOM 668 C CA . ASN A 1 84 ? -14.318 -6.172 18.281 1.00 91.88 84 ASN A CA 1
ATOM 669 C C . ASN A 1 84 ? -15.628 -6.218 17.474 1.00 91.88 84 ASN A C 1
ATOM 671 O O . ASN A 1 84 ? -16.290 -7.248 17.451 1.00 91.88 84 ASN A O 1
ATOM 675 N N . CYS A 1 85 ? -16.028 -5.119 16.821 1.00 94.62 85 CYS A N 1
ATOM 676 C CA . CYS A 1 85 ? -17.309 -5.053 16.095 1.00 94.62 85 CYS A CA 1
ATOM 677 C C . CYS A 1 85 ? -17.215 -4.570 14.642 1.00 94.62 85 CYS A C 1
ATOM 679 O O . CYS A 1 85 ? -18.219 -4.593 13.940 1.00 94.62 85 CYS A O 1
ATOM 681 N N . GLY A 1 86 ? -16.048 -4.114 14.181 1.00 94.62 86 GLY A N 1
ATOM 682 C CA . GLY A 1 86 ? -15.863 -3.630 12.813 1.00 94.62 86 GLY A CA 1
ATOM 683 C C . GLY A 1 86 ? -16.415 -2.228 12.525 1.00 94.62 86 GLY A C 1
ATOM 684 O O . GLY A 1 86 ? -16.286 -1.772 11.395 1.00 94.62 86 GLY A O 1
ATOM 685 N N . GLU A 1 87 ? -16.993 -1.525 13.508 1.00 96.38 87 GLU A N 1
ATOM 686 C CA . GLU A 1 87 ? -17.478 -0.146 13.329 1.00 96.38 87 GLU A CA 1
ATOM 687 C C . GLU A 1 87 ? -16.348 0.784 12.870 1.00 96.38 87 GLU A C 1
ATOM 689 O O . GLU A 1 87 ? -15.235 0.729 13.404 1.00 96.38 87 GLU A O 1
ATOM 694 N N . ASN A 1 88 ? -16.629 1.663 11.907 1.00 96.75 88 ASN A N 1
ATOM 695 C CA . ASN A 1 88 ? -15.627 2.596 11.406 1.00 96.75 88 ASN A CA 1
ATOM 696 C C . ASN A 1 88 ? -15.478 3.776 12.372 1.00 96.75 88 ASN A C 1
ATOM 698 O O . ASN A 1 88 ? -16.306 4.691 12.412 1.00 96.75 88 ASN A O 1
ATOM 702 N N . LEU A 1 89 ? -14.359 3.793 13.098 1.00 96.44 89 LEU A N 1
ATOM 703 C CA . LEU A 1 89 ? -14.076 4.762 14.155 1.00 96.44 89 LEU A CA 1
ATOM 704 C C . LEU A 1 89 ? -13.852 6.191 13.639 1.00 96.44 89 LEU A C 1
ATOM 706 O O . LEU A 1 89 ? -13.812 7.137 14.429 1.00 96.44 89 LEU A O 1
ATOM 710 N N . ASN A 1 90 ? -13.714 6.369 12.321 1.00 96.50 90 ASN A N 1
ATOM 711 C CA . ASN A 1 90 ? -13.684 7.690 11.694 1.00 96.50 90 ASN A CA 1
ATOM 712 C C . ASN A 1 90 ? -15.083 8.314 11.571 1.00 96.50 90 ASN A C 1
ATOM 714 O O . ASN A 1 90 ? -15.185 9.532 11.459 1.00 96.50 90 ASN A O 1
ATOM 718 N N . LYS A 1 91 ? -16.143 7.495 11.576 1.00 95.75 91 LYS A N 1
ATOM 719 C CA . LYS A 1 91 ? -17.536 7.926 11.383 1.00 95.75 91 LYS A CA 1
ATOM 720 C C . LYS A 1 91 ? -18.330 7.934 12.682 1.00 95.75 91 LYS A C 1
ATOM 722 O O . LYS A 1 91 ? -19.107 8.856 12.910 1.00 95.75 91 LYS A O 1
ATOM 727 N N . ALA A 1 92 ? -18.132 6.925 13.525 1.00 95.44 92 ALA A N 1
ATOM 728 C CA . ALA A 1 92 ? -18.869 6.765 14.769 1.00 95.44 92 ALA A CA 1
ATOM 729 C C . ALA A 1 92 ? -17.998 6.139 15.862 1.00 95.44 92 ALA A C 1
ATOM 731 O O . ALA A 1 92 ? -16.981 5.504 15.599 1.00 95.44 92 ALA A O 1
ATOM 732 N N . THR A 1 93 ? -18.408 6.308 17.115 1.00 94.56 93 THR A N 1
ATOM 733 C CA . THR A 1 93 ? -17.814 5.596 18.250 1.00 94.56 93 THR A CA 1
ATOM 734 C C . THR A 1 93 ? -18.524 4.265 18.466 1.00 94.56 93 THR A C 1
ATOM 736 O O . THR A 1 93 ? -19.751 4.214 18.445 1.00 94.56 93 THR A O 1
ATOM 739 N N . CYS A 1 94 ? -17.774 3.199 18.743 1.00 94.62 94 CYS A N 1
ATOM 740 C CA . CYS A 1 94 ? -18.353 1.916 19.136 1.00 94.62 94 CYS A CA 1
ATOM 741 C C . CYS A 1 94 ? -18.644 1.855 20.645 1.00 94.62 94 CYS A C 1
ATOM 743 O O . CYS A 1 94 ? -17.916 2.444 21.443 1.00 94.62 94 CYS A O 1
ATOM 745 N N . ASN A 1 95 ? -19.610 1.023 21.044 1.00 94.12 95 ASN A N 1
ATOM 746 C CA . ASN A 1 95 ? -19.910 0.724 22.454 1.00 94.12 95 ASN A CA 1
ATOM 747 C C . ASN A 1 95 ? -19.185 -0.529 22.987 1.00 94.12 95 ASN A C 1
ATOM 749 O O . ASN A 1 95 ? -19.567 -1.079 24.018 1.00 94.12 95 ASN A O 1
ATOM 753 N N . CYS A 1 96 ? -18.161 -1.022 22.283 1.00 91.94 96 CYS A N 1
ATOM 754 C CA . CYS A 1 96 ? -17.387 -2.169 22.755 1.00 91.94 96 CYS A CA 1
ATOM 755 C C . CYS A 1 96 ? -16.652 -1.813 24.051 1.00 91.94 96 CYS A C 1
ATOM 757 O O . CYS A 1 96 ? -16.081 -0.727 24.174 1.00 91.94 96 CYS A O 1
ATOM 759 N N . LYS A 1 97 ? -16.647 -2.743 25.009 1.00 85.19 97 LYS A N 1
ATOM 760 C CA . LYS A 1 97 ? -15.877 -2.593 26.243 1.00 85.19 97 LYS A CA 1
ATOM 761 C C . LYS A 1 97 ? -14.397 -2.469 25.877 1.00 85.19 97 LYS A C 1
ATOM 763 O O . LYS A 1 97 ? -13.867 -3.320 25.168 1.00 85.19 97 LYS A O 1
ATOM 768 N N . LYS A 1 98 ? -13.734 -1.414 26.351 1.00 74.50 98 LYS A N 1
ATOM 769 C CA . LYS A 1 98 ? -12.271 -1.365 26.341 1.00 74.50 98 LYS A CA 1
ATOM 770 C C . LYS A 1 98 ? -11.791 -2.300 27.441 1.00 74.50 98 LYS A C 1
ATOM 772 O O . LYS A 1 98 ? -11.962 -1.987 28.615 1.00 74.50 98 LYS A O 1
ATOM 777 N N . GLU A 1 99 ? -11.262 -3.454 27.062 1.00 70.94 99 GLU A N 1
ATOM 778 C CA . GLU A 1 99 ? -10.504 -4.278 27.998 1.00 70.94 99 GLU A CA 1
ATOM 779 C C . GLU A 1 99 ? -9.157 -3.596 28.264 1.00 70.94 99 GLU A C 1
ATOM 781 O O . GLU A 1 99 ? -8.451 -3.193 27.336 1.00 70.94 99 GLU A O 1
ATOM 786 N N . GLU A 1 100 ? -8.837 -3.388 29.542 1.00 69.56 100 GLU A N 1
ATOM 787 C CA . GLU A 1 100 ? -7.544 -2.850 29.955 1.00 69.56 100 GLU A CA 1
ATOM 788 C C . GLU A 1 100 ? -6.483 -3.949 29.884 1.00 69.56 100 GLU A C 1
ATOM 790 O O . GLU A 1 100 ? -6.309 -4.763 30.795 1.00 69.56 100 GLU A O 1
ATOM 795 N N . GLY A 1 101 ? -5.752 -3.936 28.774 1.00 70.75 101 GLY A N 1
ATOM 796 C CA . GLY A 1 101 ? -4.609 -4.809 28.554 1.00 70.75 101 GLY A CA 1
ATOM 797 C C . GLY A 1 101 ? -4.987 -6.176 27.996 1.00 70.75 101 GLY A C 1
ATOM 798 O O . GLY A 1 101 ? -6.109 -6.657 28.119 1.00 70.75 101 GLY A O 1
ATOM 799 N N . ASP A 1 102 ? -4.013 -6.792 27.339 1.00 78.50 102 ASP A N 1
ATOM 800 C CA . ASP A 1 102 ? -4.140 -8.140 26.806 1.00 78.50 102 ASP A CA 1
ATOM 801 C C . ASP A 1 102 ? -3.967 -9.161 27.946 1.00 78.50 102 ASP A C 1
ATOM 803 O O . ASP A 1 102 ? -2.937 -9.098 28.627 1.00 78.50 102 ASP A O 1
ATOM 807 N N . PRO A 1 103 ? -4.894 -10.123 28.135 1.00 83.50 103 PRO A N 1
ATOM 808 C CA . PRO A 1 103 ? -4.794 -11.140 29.185 1.00 83.50 103 PRO A CA 1
ATOM 809 C C . PRO A 1 103 ? -3.467 -11.916 29.176 1.00 83.50 103 PRO A C 1
ATOM 811 O O . PRO A 1 103 ? -3.005 -12.402 30.208 1.00 83.50 103 PRO A O 1
ATOM 814 N N . ARG A 1 104 ? -2.815 -12.030 28.011 1.00 86.12 104 ARG A N 1
ATOM 815 C CA . ARG A 1 104 ? -1.514 -12.706 27.858 1.00 86.12 104 ARG A CA 1
ATOM 816 C C . ARG A 1 104 ? -0.376 -11.967 28.567 1.00 86.12 104 ARG A C 1
ATOM 818 O O . ARG A 1 104 ? 0.645 -12.580 28.870 1.00 86.12 104 ARG A O 1
ATOM 825 N N . PHE A 1 105 ? -0.544 -10.675 28.839 1.00 87.88 105 PHE A N 1
ATOM 826 C CA . PHE A 1 105 ? 0.424 -9.837 29.547 1.00 87.88 105 PHE A CA 1
ATOM 827 C C . PHE A 1 105 ? 0.073 -9.628 31.022 1.00 87.88 105 PHE A C 1
ATOM 829 O O . PHE A 1 105 ? 0.731 -8.836 31.694 1.00 87.88 105 PHE A O 1
ATOM 836 N N . ASP A 1 106 ? -0.896 -10.368 31.566 1.00 88.44 106 ASP A N 1
ATOM 837 C CA . ASP A 1 106 ? -1.290 -10.256 32.974 1.00 88.44 106 ASP A CA 1
ATOM 838 C C . ASP A 1 106 ? -0.112 -10.475 33.937 1.00 88.44 106 ASP A C 1
ATOM 840 O O . ASP A 1 106 ? -0.003 -9.781 34.946 1.00 88.44 106 ASP A O 1
ATOM 844 N N . ILE A 1 107 ? 0.831 -11.360 33.586 1.00 89.62 107 ILE A N 1
ATOM 845 C CA . ILE A 1 107 ? 2.062 -11.605 34.359 1.00 89.62 107 ILE A CA 1
ATOM 846 C C . ILE A 1 107 ? 2.987 -10.377 34.441 1.00 89.62 107 ILE A C 1
ATOM 848 O O . ILE A 1 107 ? 3.821 -10.286 35.341 1.00 89.62 107 ILE A O 1
ATOM 852 N N . LEU A 1 108 ? 2.831 -9.422 33.518 1.00 86.75 108 LEU A N 1
ATOM 853 C CA . LEU A 1 108 ? 3.609 -8.187 33.449 1.00 86.75 108 LEU A CA 1
ATOM 854 C C . LEU A 1 108 ? 2.924 -7.007 34.157 1.00 86.75 108 LEU A C 1
ATOM 856 O O . LEU A 1 108 ? 3.602 -6.019 34.442 1.00 86.75 108 LEU A O 1
ATOM 860 N N . ARG A 1 109 ? 1.625 -7.097 34.501 1.00 84.38 109 ARG A N 1
ATOM 861 C CA . ARG A 1 109 ? 0.896 -6.027 35.223 1.00 84.38 109 ARG A CA 1
ATOM 862 C C . ARG A 1 109 ? 1.635 -5.511 36.470 1.00 84.38 109 ARG A C 1
ATOM 864 O O . ARG A 1 109 ? 1.759 -4.293 36.590 1.00 84.38 109 ARG A O 1
ATOM 871 N N . PRO A 1 110 ? 2.212 -6.369 37.342 1.00 87.25 110 PRO A N 1
ATOM 872 C CA . PRO A 1 110 ? 2.905 -5.906 38.549 1.00 87.25 110 PRO A CA 1
ATOM 873 C C . PRO A 1 110 ? 4.140 -5.028 38.289 1.00 87.25 110 PRO A C 1
ATOM 875 O O . PRO A 1 110 ? 4.634 -4.381 39.212 1.00 87.25 110 PRO A O 1
ATOM 878 N N . PHE A 1 111 ? 4.677 -5.035 37.064 1.00 82.88 111 PHE A N 1
ATOM 879 C CA . PHE A 1 111 ? 5.858 -4.259 36.683 1.00 82.88 111 PHE A CA 1
ATOM 880 C C . PHE A 1 111 ? 5.504 -2.891 36.086 1.00 82.88 111 PHE A C 1
ATOM 882 O O . PHE A 1 111 ? 6.324 -1.985 36.156 1.00 82.88 111 PHE A O 1
ATOM 889 N N . ILE A 1 112 ? 4.287 -2.716 35.561 1.00 77.56 112 ILE A N 1
ATOM 890 C CA . ILE A 1 112 ? 3.808 -1.445 34.988 1.00 77.56 112 ILE A CA 1
ATOM 891 C C . ILE A 1 112 ? 3.369 -0.470 36.095 1.00 77.56 112 ILE A C 1
ATOM 893 O O . ILE A 1 112 ? 3.509 0.742 35.962 1.00 77.56 112 ILE A O 1
ATOM 897 N N . GLU A 1 113 ? 2.865 -0.986 37.217 1.00 64.94 113 GLU A N 1
ATOM 898 C CA . GLU A 1 113 ? 2.358 -0.168 38.329 1.00 64.94 113 GLU A CA 1
ATOM 899 C C . GLU A 1 113 ? 3.460 0.408 39.237 1.00 64.94 113 GLU A C 1
ATOM 901 O O . GLU A 1 113 ? 3.191 1.327 40.005 1.00 64.94 113 GLU A O 1
ATOM 906 N N . LYS A 1 114 ? 4.702 -0.091 39.148 1.00 57.56 114 LYS A N 1
ATOM 907 C CA . LYS A 1 114 ? 5.835 0.351 39.988 1.00 57.56 114 LYS A CA 1
ATOM 908 C C . LYS A 1 114 ? 6.591 1.582 39.468 1.00 57.56 114 LYS A C 1
ATOM 910 O O . LYS A 1 114 ? 7.445 2.087 40.188 1.00 57.56 114 LYS A O 1
ATOM 915 N N . GLU A 1 115 ? 6.304 2.049 38.254 1.00 52.34 115 GLU A N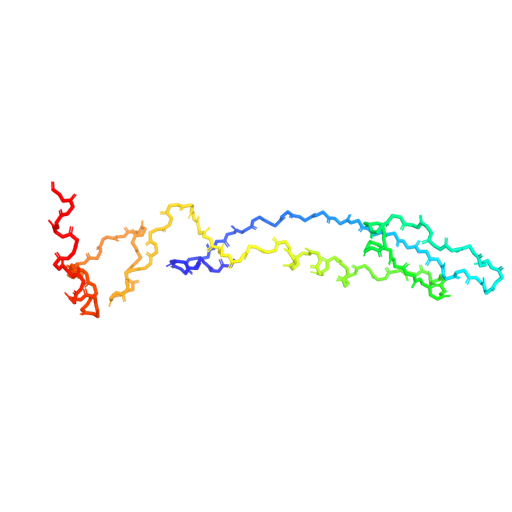 1
ATOM 916 C CA . GLU A 1 115 ? 6.951 3.223 37.632 1.00 52.34 115 GLU A CA 1
ATOM 917 C C . GLU A 1 115 ? 6.101 4.512 37.679 1.00 52.34 115 GLU A C 1
ATOM 919 O O . GLU A 1 115 ? 6.439 5.497 37.022 1.00 52.34 115 GLU A O 1
ATOM 924 N N . LYS A 1 116 ? 5.010 4.539 38.456 1.00 43.31 116 LYS A N 1
ATOM 925 C CA . LYS A 1 116 ? 4.270 5.771 38.790 1.00 43.31 116 LYS A CA 1
ATOM 926 C C . LYS A 1 116 ? 4.635 6.274 40.178 1.00 43.31 116 LYS A C 1
ATOM 928 O O . LYS A 1 116 ? 4.700 7.514 40.323 1.00 43.31 116 LYS A O 1
#

Sequence (116 aa):
MPCSRCLELTKVQINANLKYIFSLKPSREDNEEDDLDRDMQEDLIILETWDEKIDLIPLIWETLLSGLPAVELCSKECKGLCPNCGENLNKATCNCKKEEGDPRFDILRPFIEKEK

pLDDT: mean 83.16, std 13.41, range [43.31, 97.0]

Secondary structure (DSSP, 8-state):
-B-TTT--B-----------EEEEPPPTT--------HHHHHSEEEESS--S----HHHHHHHHHHTS-SS--SSTT---B-TTT--BTTT--------SS-GGGGGGHHHHGGG-

Foldseek 3Di:
DQAPFAGDDADDDFDFDAAADEDEDDDPPPPDPPPDDPVNVVRYDYDPDDDPDDDCVVRVVVRRVVRDDPGGHNDPPQPGADPVPRHRVVVDDDPDDPDDDDPVCPVVVVVVVVVD

Radius of gyration: 26.59 Å; chains: 1; bounding box: 59×23×74 Å